Protein AF-A0A833Y509-F1 (afdb_monomer_lite)

Foldseek 3Di:
DPPPFDPQFDPVVSVVVCCVCVDPVNVVVVVVVVVVVVVPQQDFDCPQADLLQVCVVCVPVPDAVLRSLCVRQADPVVRGGPHPVSVVLSVQLVVQLVVDDPVRNDSVSSVVSNCVSVDDDQQPQDDSPFDRCHPVNCVPQPSNDTPVSVVCVRPVVGRPDD

Organism: Juglans regia (NCBI:txid51240)

Radius of gyration: 19.78 Å; chains: 1; bounding box: 46×30×57 Å

pLDDT: mean 74.62, std 16.17, range [35.84, 95.38]

InterPro domains:
  IPR004252 Probable transposase, Ptta/En/Spm, plant [PF03004] (10-109)

Structure (mmCIF, N/CA/C/O backbone):
data_AF-A0A833Y509-F1
#
_entry.id   AF-A0A833Y509-F1
#
loop_
_atom_site.group_PDB
_atom_site.id
_atom_site.type_symbol
_atom_site.label_atom_id
_atom_site.label_alt_id
_atom_site.label_comp_id
_atom_site.label_asym_id
_atom_site.label_entity_id
_atom_site.label_seq_id
_atom_site.pdbx_PDB_ins_code
_atom_site.Cartn_x
_atom_site.Cartn_y
_atom_site.Cartn_z
_atom_site.occupancy
_atom_site.B_iso_or_equiv
_atom_site.auth_seq_id
_atom_site.auth_comp_id
_atom_site.auth_asym_id
_atom_site.auth_atom_id
_atom_site.pdbx_PDB_model_num
ATOM 1 N N . ALA A 1 1 ? 14.339 3.071 -26.924 1.00 48.62 1 ALA A N 1
ATOM 2 C CA . ALA A 1 1 ? 14.882 3.870 -25.806 1.00 48.62 1 ALA A CA 1
ATOM 3 C C . ALA A 1 1 ? 15.137 5.276 -26.329 1.00 48.62 1 ALA A C 1
ATOM 5 O O . ALA A 1 1 ? 15.399 5.389 -27.521 1.00 48.62 1 ALA A O 1
ATOM 6 N N . LEU A 1 2 ? 14.991 6.319 -25.504 1.00 52.97 2 LEU A N 1
ATOM 7 C CA . LEU A 1 2 ? 15.272 7.703 -25.908 1.00 52.97 2 LEU A CA 1
ATOM 8 C C . LEU A 1 2 ? 16.701 7.765 -26.453 1.00 52.97 2 LEU A C 1
ATOM 10 O O . LEU A 1 2 ? 17.654 7.573 -25.702 1.00 52.97 2 LEU A O 1
ATOM 14 N N . ALA A 1 3 ? 16.833 7.969 -27.763 1.00 53.78 3 ALA A N 1
ATOM 15 C CA . ALA A 1 3 ? 18.113 7.911 -28.464 1.00 53.78 3 ALA A CA 1
ATOM 16 C C . ALA A 1 3 ? 19.094 9.012 -28.017 1.00 53.78 3 ALA A C 1
ATOM 18 O O . ALA A 1 3 ? 20.274 8.941 -28.336 1.00 53.78 3 ALA A O 1
ATOM 19 N N . ASN A 1 4 ? 18.619 9.995 -27.243 1.00 61.41 4 ASN A N 1
ATOM 20 C CA . ASN A 1 4 ? 19.331 11.247 -27.000 1.00 61.41 4 ASN A CA 1
ATOM 21 C C . ASN A 1 4 ? 19.754 11.448 -25.529 1.00 61.41 4 ASN A C 1
ATOM 23 O O . ASN A 1 4 ? 20.207 12.532 -25.179 1.00 61.41 4 ASN A O 1
ATOM 27 N N . GLY A 1 5 ? 19.624 10.433 -24.664 1.00 63.84 5 GLY A N 1
ATOM 28 C CA . GLY A 1 5 ? 19.993 10.561 -23.247 1.00 63.84 5 GLY A CA 1
ATOM 29 C C . GLY A 1 5 ? 19.147 11.585 -22.476 1.00 63.84 5 GLY A C 1
ATOM 30 O O . GLY A 1 5 ? 18.058 11.966 -22.904 1.00 63.84 5 GLY A O 1
ATOM 31 N N . THR A 1 6 ? 19.636 12.010 -21.311 1.00 66.62 6 THR A N 1
ATOM 32 C CA . THR A 1 6 ? 19.090 13.117 -20.509 1.00 66.62 6 THR A CA 1
ATOM 33 C C . THR A 1 6 ? 20.252 13.963 -20.001 1.00 66.62 6 THR A C 1
ATOM 35 O O . THR A 1 6 ? 21.297 13.410 -19.677 1.00 66.62 6 THR A O 1
ATOM 38 N N . SER A 1 7 ? 20.085 15.283 -19.888 1.00 73.62 7 SER A N 1
ATOM 39 C CA . SER A 1 7 ? 21.111 16.163 -19.303 1.00 73.62 7 SER A CA 1
ATOM 40 C C . SER A 1 7 ? 21.330 15.922 -17.804 1.00 73.62 7 SER A C 1
ATOM 42 O O . SER A 1 7 ? 22.264 16.464 -17.229 1.00 73.62 7 SER A O 1
ATOM 44 N N . LEU A 1 8 ? 20.457 15.135 -17.167 1.00 69.38 8 LEU A N 1
ATOM 45 C CA . LEU A 1 8 ? 20.529 14.784 -15.746 1.00 69.38 8 LEU A CA 1
ATOM 46 C C . LEU A 1 8 ? 21.508 13.644 -15.447 1.00 69.38 8 LEU A C 1
ATOM 48 O O . LEU A 1 8 ? 21.755 13.350 -14.282 1.00 69.38 8 LEU A O 1
ATOM 52 N N . VAL A 1 9 ? 22.001 12.955 -16.477 1.00 66.19 9 VAL A N 1
ATOM 53 C CA . VAL A 1 9 ? 22.835 11.764 -16.325 1.00 66.19 9 VAL A CA 1
ATOM 54 C C . VAL A 1 9 ? 23.996 11.852 -17.298 1.00 66.19 9 VAL A C 1
ATOM 56 O O . VAL A 1 9 ? 23.789 12.070 -18.490 1.00 66.19 9 VAL A O 1
ATOM 59 N N . ASP A 1 10 ? 25.209 11.639 -16.790 1.00 75.75 10 ASP A N 1
ATOM 60 C CA . ASP A 1 10 ? 26.409 11.592 -17.621 1.00 75.75 10 ASP A CA 1
ATOM 61 C C . ASP A 1 10 ? 26.235 10.589 -18.788 1.00 75.75 10 ASP A C 1
ATOM 63 O O . ASP A 1 10 ? 25.725 9.479 -18.576 1.00 75.75 10 ASP A O 1
ATOM 67 N N . PRO A 1 11 ? 26.647 10.931 -20.024 1.00 77.25 11 PRO A N 1
ATOM 68 C CA . PRO A 1 11 ? 26.440 10.073 -21.188 1.00 77.25 11 PRO A CA 1
ATOM 69 C C . PRO A 1 11 ? 26.992 8.648 -21.033 1.00 77.25 11 PRO A C 1
ATOM 71 O O . PRO A 1 11 ? 26.360 7.693 -21.490 1.00 77.25 11 PRO A O 1
ATOM 74 N N . ILE A 1 12 ? 28.132 8.469 -20.361 1.00 76.12 12 ILE A N 1
ATOM 75 C CA . ILE A 1 12 ? 28.736 7.146 -20.139 1.00 76.12 12 ILE A CA 1
ATOM 76 C C . ILE A 1 12 ? 27.884 6.343 -19.155 1.00 76.12 12 ILE A C 1
ATOM 78 O O . ILE A 1 12 ? 27.673 5.139 -19.333 1.00 76.12 12 ILE A O 1
ATOM 82 N N . VAL A 1 13 ? 27.359 6.998 -18.121 1.00 70.75 13 VAL A N 1
ATOM 83 C CA . VAL A 1 13 ? 26.427 6.370 -17.180 1.00 70.75 13 VAL A CA 1
ATOM 84 C C . VAL A 1 13 ? 25.134 5.979 -17.896 1.00 70.75 13 VAL A C 1
ATOM 86 O O . VAL A 1 13 ? 24.646 4.862 -17.707 1.00 70.75 13 VAL A O 1
ATOM 89 N N . TRP A 1 14 ? 24.602 6.844 -18.760 1.00 75.31 14 TRP A N 1
ATOM 90 C CA . TRP A 1 14 ? 23.404 6.550 -19.544 1.00 75.31 14 TRP A CA 1
ATOM 91 C C . TRP A 1 14 ? 23.563 5.279 -20.389 1.00 75.31 14 TRP A C 1
ATOM 93 O O . TRP A 1 14 ? 22.673 4.423 -20.380 1.00 75.31 14 TRP A O 1
ATOM 103 N N . VAL A 1 15 ? 24.712 5.108 -21.054 1.00 77.69 15 VAL A N 1
ATOM 104 C CA . VAL A 1 15 ? 25.035 3.885 -21.810 1.00 77.69 15 VAL A CA 1
ATOM 105 C C . VAL A 1 15 ? 25.033 2.657 -20.894 1.00 77.69 15 VAL A C 1
ATOM 107 O O . VAL A 1 15 ? 24.329 1.690 -21.185 1.00 77.69 15 VAL A O 1
ATOM 110 N N . LYS A 1 16 ? 25.708 2.717 -19.738 1.00 76.0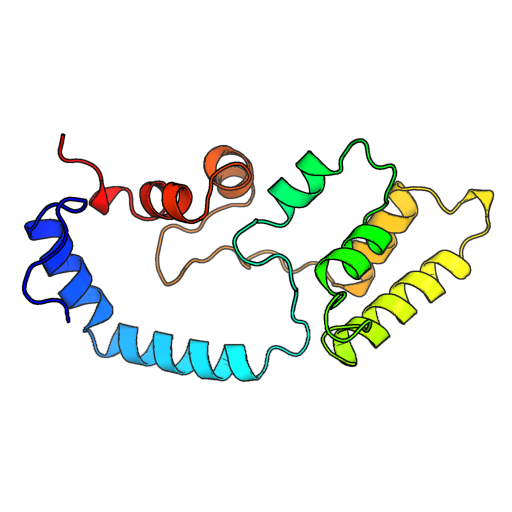6 16 LYS A N 1
ATOM 111 C CA . LYS A 1 16 ? 25.744 1.604 -18.766 1.00 76.06 16 LYS A CA 1
ATOM 112 C C . LYS A 1 16 ? 24.357 1.234 -18.228 1.00 76.06 16 LYS A C 1
ATOM 114 O O . LYS A 1 16 ? 24.061 0.057 -18.016 1.00 76.06 16 LYS A O 1
ATOM 119 N N . LEU A 1 17 ? 23.487 2.219 -18.000 1.00 75.62 17 LEU A N 1
ATOM 120 C CA . LEU A 1 17 ? 22.100 1.979 -17.587 1.00 75.62 17 LEU A CA 1
ATOM 121 C C . LEU A 1 17 ? 21.294 1.310 -18.702 1.00 75.62 17 LEU A C 1
ATOM 123 O O . LEU A 1 17 ? 20.557 0.357 -18.436 1.00 75.62 17 LEU A O 1
ATOM 127 N N . CYS A 1 18 ? 21.465 1.768 -19.944 1.00 80.88 18 CYS A N 1
ATOM 128 C CA . CYS A 1 18 ? 20.830 1.160 -21.108 1.00 80.88 18 CYS A CA 1
ATOM 129 C C . CYS A 1 18 ? 21.273 -0.296 -21.298 1.00 80.88 18 CYS A C 1
ATOM 131 O O . CYS A 1 18 ? 20.422 -1.150 -21.537 1.00 80.88 18 CYS A O 1
ATOM 133 N N . GLU A 1 19 ? 22.559 -0.603 -21.126 1.00 80.75 19 GLU A N 1
ATOM 134 C CA . GLU A 1 19 ? 23.079 -1.977 -21.147 1.00 80.75 19 GLU A CA 1
ATOM 135 C C . GLU A 1 19 ? 22.477 -2.823 -20.018 1.00 80.75 19 GLU A C 1
ATOM 137 O O . GLU A 1 19 ? 21.929 -3.901 -20.268 1.00 80.75 19 GLU A O 1
ATOM 142 N N . LYS A 1 20 ? 22.494 -2.317 -18.774 1.00 79.19 20 LYS A N 1
ATOM 143 C CA . LYS A 1 20 ? 21.943 -3.031 -17.611 1.00 79.19 20 LYS A CA 1
ATOM 144 C C . LYS A 1 20 ? 20.462 -3.345 -17.801 1.00 79.19 20 LYS A C 1
ATOM 146 O O . LYS A 1 20 ? 20.064 -4.499 -17.648 1.00 79.19 20 LYS A O 1
ATOM 151 N N . TRP A 1 21 ? 19.642 -2.351 -18.136 1.00 79.81 21 TRP A N 1
ATOM 152 C CA . TRP A 1 21 ? 18.194 -2.524 -18.284 1.00 79.81 21 TRP A CA 1
ATOM 153 C C . TRP A 1 21 ? 17.791 -3.203 -19.597 1.00 79.81 21 TRP A C 1
ATOM 155 O O . TRP A 1 21 ? 16.735 -3.833 -19.666 1.00 79.81 21 TRP A O 1
ATOM 165 N N . GLY A 1 22 ? 18.634 -3.097 -20.624 1.00 82.50 22 GLY A N 1
ATOM 166 C CA . GLY A 1 22 ? 18.492 -3.790 -21.900 1.00 82.50 22 GLY A CA 1
ATOM 167 C C . GLY A 1 22 ? 18.902 -5.263 -21.850 1.00 82.50 22 GLY A C 1
ATOM 168 O O . GLY A 1 22 ? 18.483 -6.018 -22.728 1.00 82.50 22 GLY A O 1
ATOM 169 N N . SER A 1 23 ? 19.661 -5.683 -20.832 1.00 85.19 23 SER A N 1
ATOM 170 C CA . SER A 1 23 ? 20.079 -7.075 -20.655 1.00 85.19 23 SER A CA 1
ATOM 171 C C . SER A 1 23 ? 18.891 -8.027 -20.487 1.00 85.19 23 SER A C 1
ATOM 173 O O . SER A 1 23 ? 17.877 -7.702 -19.858 1.00 85.19 23 SER A O 1
ATOM 175 N N . ASP A 1 24 ? 19.027 -9.249 -20.999 1.00 91.94 24 ASP A N 1
ATOM 176 C CA . ASP A 1 24 ? 17.978 -10.266 -20.871 1.00 91.94 24 ASP A CA 1
ATOM 177 C C . ASP A 1 24 ? 17.759 -10.691 -19.416 1.00 91.94 24 ASP A C 1
ATOM 179 O O . ASP A 1 24 ? 16.625 -10.947 -19.003 1.00 91.94 24 ASP A O 1
ATOM 183 N N . ALA A 1 25 ? 18.821 -10.667 -18.604 1.00 82.81 25 ALA A N 1
ATOM 184 C CA . ALA A 1 25 ? 18.736 -10.889 -17.165 1.00 82.81 25 ALA A CA 1
ATOM 185 C C . ALA A 1 25 ? 17.800 -9.869 -16.493 1.00 82.81 25 ALA A C 1
ATOM 187 O O . ALA A 1 25 ? 16.881 -10.252 -15.764 1.00 82.81 25 ALA A O 1
ATOM 188 N N . PHE A 1 26 ? 17.975 -8.574 -16.778 1.00 78.75 26 PHE A N 1
ATOM 189 C CA . PHE A 1 26 ? 17.115 -7.536 -16.211 1.00 78.75 26 PHE A CA 1
ATOM 190 C C . PHE A 1 26 ? 15.691 -7.598 -16.767 1.00 78.75 26 PHE A C 1
ATOM 192 O O . PHE A 1 26 ? 14.732 -7.478 -16.003 1.00 78.75 26 PHE A O 1
ATOM 199 N N . LYS A 1 27 ? 15.520 -7.849 -18.071 1.00 86.06 27 LYS A N 1
ATOM 200 C CA . LYS A 1 27 ? 14.190 -8.043 -18.672 1.00 86.06 27 LYS A CA 1
ATOM 201 C C . LYS A 1 27 ? 13.435 -9.201 -18.020 1.00 86.06 27 LYS A C 1
ATOM 203 O O . LYS A 1 27 ? 12.244 -9.056 -17.749 1.00 86.06 27 LYS A O 1
ATOM 208 N N . LYS A 1 28 ? 14.113 -10.312 -17.706 1.00 86.75 28 LYS A N 1
ATOM 209 C CA . LYS A 1 28 ? 13.525 -11.457 -16.990 1.00 86.75 28 LYS A CA 1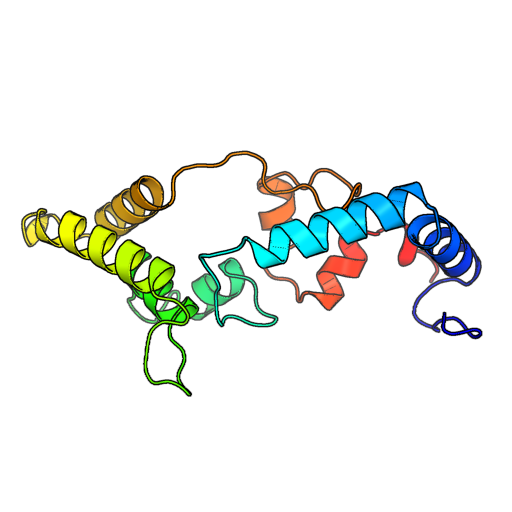
ATOM 210 C C . LYS A 1 28 ? 13.052 -11.062 -15.589 1.00 86.75 28 LYS A C 1
ATOM 212 O O . LYS A 1 28 ? 11.911 -11.355 -15.233 1.00 86.75 28 LYS A O 1
ATOM 217 N N . ILE A 1 29 ? 13.885 -10.352 -14.824 1.00 79.94 29 ILE A N 1
ATOM 218 C CA . ILE A 1 29 ? 13.516 -9.833 -13.493 1.00 79.94 29 ILE A CA 1
ATOM 219 C C . ILE A 1 29 ? 12.320 -8.878 -13.603 1.00 79.94 29 ILE A C 1
ATOM 221 O O . ILE A 1 29 ? 11.349 -9.004 -12.861 1.00 79.94 29 ILE A O 1
ATOM 225 N N . SER A 1 30 ? 12.354 -7.954 -14.562 1.00 79.88 30 SER A N 1
ATOM 226 C CA . SER A 1 30 ? 11.280 -6.988 -14.804 1.00 79.88 30 SER A CA 1
ATOM 227 C C . SER A 1 30 ? 9.955 -7.675 -15.163 1.00 79.88 30 SER A C 1
ATOM 229 O O . SER A 1 30 ? 8.910 -7.348 -14.593 1.00 79.88 30 SER A O 1
ATOM 231 N N . ALA A 1 31 ? 9.990 -8.686 -16.037 1.00 84.00 31 ALA A N 1
ATOM 232 C CA . ALA A 1 31 ? 8.819 -9.485 -16.387 1.00 84.00 31 ALA A CA 1
ATOM 233 C C . ALA A 1 31 ? 8.246 -10.213 -15.162 1.00 84.00 31 ALA A C 1
ATOM 235 O O . ALA A 1 31 ? 7.041 -10.135 -14.915 1.00 84.00 31 ALA A O 1
ATOM 236 N N . GLN A 1 32 ? 9.102 -10.839 -14.350 1.00 84.62 32 GLN A N 1
ATOM 237 C CA . GLN A 1 32 ? 8.677 -11.492 -13.113 1.00 84.62 32 GLN A CA 1
ATOM 238 C C . GLN A 1 32 ? 8.068 -10.493 -12.119 1.00 84.62 32 GLN A C 1
ATOM 240 O O . GLN A 1 32 ? 7.017 -10.763 -11.542 1.00 84.62 32 GLN A O 1
ATOM 245 N N . ASN A 1 33 ? 8.675 -9.317 -11.949 1.00 81.12 33 ASN A N 1
ATOM 246 C CA 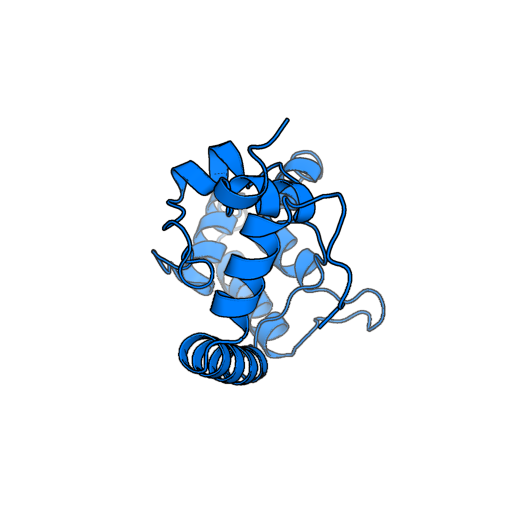. ASN A 1 33 ? 8.162 -8.261 -11.076 1.00 81.12 33 ASN A CA 1
ATOM 247 C C . ASN A 1 33 ? 6.794 -7.748 -11.533 1.00 81.12 33 ASN A C 1
ATOM 249 O O . ASN A 1 33 ? 5.943 -7.445 -10.696 1.00 81.12 33 ASN A O 1
ATOM 253 N N . ARG A 1 34 ? 6.549 -7.688 -12.846 1.00 84.44 34 ARG A N 1
ATOM 254 C CA . ARG A 1 34 ? 5.233 -7.355 -13.399 1.00 84.44 34 ARG A CA 1
ATOM 255 C C . ARG A 1 34 ? 4.191 -8.414 -13.043 1.00 84.44 34 ARG A C 1
ATOM 257 O O . ARG A 1 34 ? 3.111 -8.046 -12.590 1.00 84.44 34 ARG A O 1
ATOM 264 N N . GLU A 1 35 ? 4.512 -9.700 -13.180 1.00 87.50 35 GLU A N 1
ATOM 265 C CA . GLU A 1 35 ? 3.605 -10.780 -12.762 1.00 87.50 35 GLU A CA 1
ATOM 266 C C . GLU A 1 35 ? 3.394 -10.806 -11.241 1.00 87.50 35 GLU A C 1
ATOM 268 O O . GLU A 1 35 ? 2.273 -11.001 -10.778 1.00 87.50 35 GLU A O 1
ATOM 273 N N . ASN A 1 36 ? 4.431 -10.526 -10.449 1.00 82.94 36 ASN A N 1
ATOM 274 C CA . ASN A 1 36 ? 4.318 -10.406 -8.994 1.00 82.94 36 ASN A CA 1
ATOM 275 C C . ASN A 1 36 ? 3.416 -9.229 -8.597 1.00 82.94 36 ASN A C 1
ATOM 277 O O . ASN A 1 36 ? 2.577 -9.374 -7.713 1.00 82.94 36 ASN A O 1
ATOM 281 N N . ARG A 1 37 ? 3.528 -8.086 -9.289 1.00 82.19 37 ARG A N 1
ATOM 282 C CA . ARG A 1 37 ? 2.670 -6.915 -9.058 1.00 82.19 37 ARG A CA 1
ATOM 283 C C . ARG A 1 37 ? 1.200 -7.220 -9.344 1.00 82.19 37 ARG A C 1
ATOM 285 O O . ARG A 1 37 ? 0.344 -6.760 -8.602 1.00 82.19 37 ARG A O 1
ATOM 292 N N . LYS A 1 38 ? 0.889 -8.030 -10.364 1.00 83.88 38 LYS A N 1
ATOM 293 C CA . LYS A 1 38 ? -0.498 -8.466 -10.631 1.00 83.88 38 LYS A CA 1
ATOM 294 C C . LYS A 1 38 ? -1.095 -9.279 -9.478 1.00 83.88 38 LYS A C 1
ATOM 296 O O . LYS A 1 38 ? -2.302 -9.247 -9.283 1.00 83.88 38 LYS A O 1
ATOM 301 N N . LYS A 1 39 ? -0.259 -9.991 -8.714 1.00 84.31 39 LYS A N 1
ATOM 302 C CA . LYS A 1 39 ? -0.672 -10.787 -7.545 1.00 84.31 39 LYS A CA 1
ATOM 303 C C . LYS A 1 39 ? -0.801 -9.951 -6.265 1.00 84.31 39 LYS A C 1
ATOM 305 O O . LYS A 1 39 ? -1.161 -10.491 -5.221 1.00 84.31 39 LYS A O 1
ATOM 310 N N . GLN A 1 40 ? -0.493 -8.654 -6.309 1.00 81.38 40 GLN A N 1
ATOM 311 C CA . GLN A 1 40 ? -0.575 -7.781 -5.143 1.00 81.38 40 GLN A CA 1
ATOM 312 C C . GLN A 1 40 ? -2.042 -7.480 -4.800 1.00 81.38 40 GLN A C 1
ATOM 314 O O . GLN A 1 40 ? -2.686 -6.630 -5.412 1.00 81.38 40 GLN A O 1
ATOM 319 N N . ALA A 1 41 ? -2.568 -8.188 -3.800 1.00 80.94 41 ALA A N 1
ATOM 320 C CA . ALA A 1 41 ? -3.950 -8.031 -3.342 1.00 80.94 41 ALA A CA 1
ATOM 321 C C . ALA A 1 41 ? -4.161 -6.782 -2.461 1.00 80.94 41 ALA A C 1
ATOM 323 O O . ALA A 1 41 ? -5.248 -6.200 -2.444 1.00 80.94 41 ALA A O 1
ATOM 324 N N . ILE A 1 42 ? -3.118 -6.357 -1.741 1.00 82.44 42 ILE A N 1
ATOM 325 C CA . ILE A 1 42 ? -3.146 -5.226 -0.805 1.00 82.44 42 ILE A CA 1
ATOM 326 C C . ILE A 1 42 ? -2.492 -4.015 -1.477 1.00 82.44 42 ILE A C 1
ATOM 328 O O . ILE A 1 42 ? -1.269 -3.864 -1.458 1.00 82.44 42 ILE A O 1
ATOM 332 N N . ASN A 1 43 ? -3.316 -3.158 -2.080 1.00 82.81 43 ASN A N 1
ATOM 333 C CA . ASN A 1 43 ? -2.881 -1.922 -2.737 1.00 82.81 43 ASN A CA 1
ATOM 334 C C . ASN A 1 43 ? -3.029 -0.710 -1.803 1.00 82.81 43 ASN A C 1
ATOM 336 O O . ASN A 1 43 ? -3.725 -0.793 -0.797 1.00 82.81 43 ASN A O 1
ATOM 340 N N . HIS A 1 44 ? -2.393 0.419 -2.133 1.00 86.50 44 HIS A N 1
ATOM 341 C CA . HIS A 1 44 ? -2.511 1.689 -1.402 1.00 86.50 44 HIS A CA 1
ATOM 342 C C . HIS A 1 44 ? -2.712 2.876 -2.364 1.00 86.50 44 HIS A C 1
ATOM 344 O O . HIS A 1 44 ? -2.460 2.770 -3.564 1.00 86.50 44 HIS A O 1
ATOM 350 N N . THR A 1 45 ? -3.158 4.020 -1.843 1.00 87.75 45 THR A N 1
ATOM 351 C CA . THR A 1 45 ? -3.496 5.247 -2.589 1.00 87.75 45 THR A CA 1
ATOM 352 C C . THR A 1 45 ? -2.502 6.394 -2.380 1.00 87.75 45 THR A C 1
ATOM 354 O O . THR A 1 45 ? -2.661 7.455 -2.977 1.00 87.75 45 THR A O 1
ATOM 357 N N . SER A 1 46 ? -1.433 6.180 -1.605 1.00 79.94 46 SER A N 1
ATOM 358 C CA . SER A 1 46 ? -0.407 7.188 -1.261 1.00 79.94 46 SER A CA 1
ATOM 359 C C . SER A 1 46 ? 0.379 7.791 -2.436 1.00 79.94 46 SER A C 1
ATOM 361 O O . SER A 1 46 ? 1.051 8.811 -2.276 1.00 79.94 46 SER A O 1
ATOM 363 N N . GLY A 1 47 ? 0.294 7.190 -3.626 1.00 80.38 47 GLY A N 1
ATOM 364 C CA . GLY A 1 47 ? 0.917 7.714 -4.840 1.00 80.38 47 GLY A CA 1
ATOM 365 C C . GLY A 1 47 ? 2.437 7.851 -4.717 1.00 80.38 47 GLY A C 1
ATOM 366 O O . GLY A 1 47 ? 3.128 6.879 -4.430 1.00 80.38 47 GLY A O 1
ATOM 367 N N . ARG A 1 48 ? 2.952 9.063 -4.967 1.00 72.44 48 ARG A N 1
ATOM 368 C CA . ARG A 1 48 ? 4.393 9.383 -4.964 1.00 72.44 48 ARG A CA 1
ATOM 369 C C . ARG A 1 48 ? 4.990 9.602 -3.568 1.00 72.44 48 ARG A C 1
ATOM 371 O O . ARG A 1 48 ? 6.197 9.772 -3.466 1.00 72.44 48 ARG A O 1
ATOM 378 N N . LYS A 1 49 ? 4.178 9.644 -2.507 1.00 75.56 49 LYS A N 1
ATOM 379 C CA . LYS A 1 49 ? 4.667 9.865 -1.137 1.00 75.56 49 LYS A CA 1
ATOM 380 C C . LYS A 1 49 ? 4.910 8.531 -0.431 1.00 75.56 49 LYS A C 1
ATOM 382 O O . LYS A 1 49 ? 4.053 7.646 -0.477 1.00 75.56 49 LYS A O 1
ATOM 387 N N . SER A 1 50 ? 6.046 8.419 0.256 1.00 73.44 50 SER A N 1
ATOM 388 C CA . SER A 1 50 ? 6.346 7.287 1.138 1.00 73.44 50 SER A CA 1
ATOM 389 C C . SER A 1 50 ? 5.406 7.276 2.355 1.00 73.44 50 SER A C 1
ATOM 391 O O . SER A 1 50 ? 4.875 8.315 2.760 1.00 73.44 50 SER A O 1
ATOM 393 N N . PHE A 1 51 ? 5.196 6.105 2.967 1.00 77.81 51 PHE A N 1
ATOM 394 C CA . PHE A 1 51 ? 4.405 6.015 4.200 1.00 77.81 51 PHE A CA 1
ATOM 395 C C . PHE A 1 51 ? 5.053 6.771 5.362 1.00 77.81 51 PHE A C 1
ATOM 397 O O . PHE A 1 51 ? 4.325 7.395 6.122 1.00 77.81 51 PHE A O 1
ATOM 404 N N . VAL A 1 52 ? 6.389 6.793 5.461 1.00 75.81 52 VAL A N 1
ATOM 405 C CA . VAL A 1 52 ? 7.077 7.564 6.511 1.00 75.81 52 VAL A CA 1
ATOM 406 C C . VAL A 1 52 ? 6.776 9.051 6.372 1.00 75.81 52 VAL A C 1
ATOM 408 O O . VAL A 1 52 ? 6.347 9.675 7.336 1.00 75.81 52 VAL A O 1
ATOM 411 N N . ARG A 1 53 ? 6.869 9.602 5.156 1.00 77.38 53 ARG A N 1
ATOM 412 C CA . ARG A 1 53 ? 6.543 11.010 4.914 1.00 77.38 53 ARG A CA 1
ATOM 413 C C . ARG A 1 53 ? 5.089 11.337 5.248 1.00 77.38 53 ARG A C 1
ATOM 415 O O . ARG A 1 53 ? 4.802 12.419 5.754 1.00 77.38 53 ARG A O 1
ATOM 422 N N . LEU A 1 54 ? 4.164 10.427 4.939 1.00 81.00 54 LEU A N 1
ATOM 423 C CA . LEU A 1 54 ? 2.757 10.602 5.293 1.00 81.00 54 LEU A CA 1
ATOM 424 C C . LEU A 1 54 ? 2.536 10.547 6.809 1.00 81.00 54 LEU A C 1
ATOM 426 O O . LEU A 1 54 ? 1.771 11.361 7.310 1.00 81.00 54 LEU A O 1
ATOM 430 N N . LEU A 1 55 ? 3.212 9.646 7.525 1.00 81.81 55 LEU A N 1
ATOM 431 C CA . LEU A 1 55 ? 3.164 9.577 8.988 1.00 81.81 55 LEU A CA 1
ATOM 432 C C . LEU A 1 55 ? 3.731 10.849 9.631 1.00 81.81 55 LEU A C 1
ATOM 434 O O . LEU A 1 55 ? 3.107 11.401 10.528 1.00 81.81 55 LEU A O 1
ATOM 438 N N . GLU A 1 56 ? 4.859 11.369 9.138 1.00 80.56 56 GLU A N 1
ATOM 439 C CA . GLU A 1 56 ? 5.436 12.631 9.623 1.00 80.56 56 GLU A CA 1
ATOM 440 C C . GLU A 1 56 ? 4.492 13.818 9.431 1.00 80.56 56 GLU A C 1
ATOM 442 O O . GLU A 1 56 ? 4.285 14.598 10.357 1.00 80.56 56 GLU A O 1
ATOM 447 N N . GLN A 1 57 ? 3.898 13.947 8.237 1.00 81.19 57 GLN A N 1
ATOM 448 C CA . GLN A 1 57 ? 2.948 15.025 7.937 1.00 81.19 57 GLN A CA 1
ATOM 449 C C . GLN A 1 57 ? 1.724 14.980 8.855 1.00 81.19 57 GLN A C 1
ATOM 451 O O . GLN A 1 57 ? 1.152 16.025 9.147 1.00 81.19 57 GLN A O 1
ATOM 456 N N . LYS A 1 58 ? 1.360 13.784 9.328 1.00 76.56 58 LYS A N 1
ATOM 457 C CA . LYS A 1 58 ? 0.178 13.536 10.154 1.00 76.56 58 LYS A CA 1
ATOM 458 C C . LYS A 1 58 ? 0.459 13.313 11.622 1.00 76.56 58 LYS A C 1
ATOM 460 O O . LYS A 1 58 ? -0.463 13.015 12.374 1.00 76.56 58 LYS A O 1
ATOM 465 N N . ARG A 1 59 ? 1.702 13.514 12.055 1.00 72.12 59 ARG A N 1
ATOM 466 C CA . ARG A 1 59 ? 2.094 13.343 13.456 1.00 72.12 59 ARG A CA 1
ATOM 467 C C . ARG A 1 59 ? 1.227 14.169 14.417 1.00 72.12 59 ARG A C 1
ATOM 469 O O . ARG A 1 59 ? 1.062 13.775 15.561 1.00 72.12 59 ARG A O 1
ATOM 476 N N . ASN A 1 60 ? 0.659 15.276 13.936 1.00 73.06 60 ASN A N 1
ATOM 477 C CA . ASN A 1 60 ? -0.180 16.187 14.715 1.00 73.06 60 ASN A CA 1
ATOM 478 C C . ASN A 1 60 ? -1.694 15.995 14.483 1.00 73.06 60 ASN A C 1
ATOM 480 O O . ASN A 1 60 ? -2.484 16.729 15.065 1.00 73.06 60 ASN A O 1
ATOM 484 N N . GLU A 1 61 ? -2.114 15.060 13.623 1.00 75.88 61 GLU A N 1
ATOM 485 C CA . GLU A 1 61 ? -3.528 14.850 13.260 1.00 75.88 61 GLU A CA 1
ATOM 486 C C . GLU A 1 61 ? -4.240 13.812 14.163 1.00 75.88 61 GLU A C 1
ATOM 488 O O . GLU A 1 61 ? -5.375 13.442 13.880 1.00 75.88 61 GLU A O 1
ATOM 493 N N . ASN A 1 62 ? -3.616 13.376 15.271 1.00 60.16 62 ASN A N 1
ATOM 494 C CA . ASN A 1 62 ? -4.175 12.456 16.283 1.00 60.16 62 ASN A CA 1
ATOM 495 C C . ASN A 1 62 ? -4.791 11.156 15.713 1.00 60.16 62 ASN A C 1
ATOM 497 O O . ASN A 1 62 ? -5.867 10.734 16.134 1.00 60.16 62 ASN A O 1
ATOM 501 N N . GLY A 1 63 ? -4.112 10.512 14.759 1.00 75.06 63 GLY A N 1
ATOM 502 C CA . GLY A 1 63 ? -4.502 9.201 14.229 1.00 75.06 63 GLY A CA 1
ATOM 503 C C . GLY A 1 63 ? -3.489 8.111 14.581 1.00 75.06 63 GLY A C 1
ATOM 504 O O . GLY A 1 63 ? -2.282 8.322 14.449 1.00 75.06 63 GLY A O 1
ATOM 505 N N . ASN A 1 64 ? -3.971 6.931 14.975 1.00 88.12 64 ASN A N 1
ATOM 506 C CA . ASN A 1 64 ? -3.111 5.773 15.236 1.00 88.12 64 ASN A CA 1
ATOM 507 C C . ASN A 1 64 ? -2.746 5.025 13.930 1.00 88.12 64 ASN A C 1
ATOM 509 O O . ASN A 1 64 ? -3.213 5.345 12.832 1.00 88.12 64 ASN A O 1
ATOM 513 N N . LEU A 1 65 ? -1.905 3.986 14.021 1.00 89.00 65 LEU A N 1
ATOM 514 C CA . LEU A 1 65 ? -1.454 3.227 12.842 1.00 89.00 65 LEU A CA 1
ATOM 515 C C . LEU A 1 65 ? -2.568 2.441 12.123 1.00 89.00 65 LEU A C 1
ATOM 517 O O . LEU A 1 65 ? -2.450 2.176 10.923 1.00 89.00 65 LEU A O 1
ATOM 521 N N . VAL A 1 66 ? -3.653 2.091 12.815 1.00 90.50 66 VAL A N 1
ATOM 522 C CA . VAL A 1 66 ? -4.822 1.432 12.210 1.00 90.50 66 VAL A CA 1
ATOM 523 C C . VAL A 1 66 ? -5.653 2.443 11.413 1.00 90.50 66 VAL A C 1
ATOM 525 O O . VAL A 1 66 ? -6.069 2.145 10.289 1.00 90.50 66 VAL A O 1
ATOM 528 N N . ASP A 1 67 ? -5.799 3.672 11.905 1.00 90.62 67 ASP A N 1
ATOM 529 C CA . ASP A 1 67 ? -6.423 4.766 11.146 1.00 90.62 67 ASP A CA 1
ATOM 530 C C . ASP A 1 67 ? -5.596 5.126 9.907 1.00 90.62 67 ASP A C 1
ATOM 532 O O . ASP A 1 67 ? -6.127 5.240 8.795 1.00 90.62 67 ASP A O 1
ATOM 536 N N . PHE A 1 68 ? -4.271 5.188 10.064 1.00 90.31 68 PHE A N 1
ATOM 537 C CA . PHE A 1 68 ? -3.342 5.388 8.954 1.00 90.31 68 PHE A CA 1
ATOM 538 C C . PHE A 1 68 ? -3.464 4.289 7.883 1.00 90.31 68 PHE A C 1
ATOM 540 O O . PHE A 1 68 ? -3.409 4.569 6.675 1.00 90.31 68 PHE A O 1
ATOM 547 N N . TYR A 1 69 ? -3.663 3.030 8.295 1.00 91.38 69 TYR A N 1
ATOM 548 C CA . TYR A 1 69 ? -3.900 1.925 7.364 1.00 91.38 69 TYR A CA 1
ATOM 549 C C . TYR A 1 69 ? -5.123 2.188 6.486 1.00 91.38 69 TYR A C 1
ATOM 551 O O . TYR A 1 69 ? -5.028 2.071 5.258 1.00 91.38 69 TYR A O 1
ATOM 559 N N . LYS A 1 70 ? -6.253 2.565 7.102 1.00 92.31 70 LYS A N 1
ATOM 560 C CA . LYS A 1 70 ? -7.490 2.884 6.381 1.00 92.31 70 LYS A CA 1
ATOM 561 C C . LYS A 1 70 ? -7.271 4.027 5.415 1.00 92.31 70 LYS A C 1
ATOM 563 O O . LYS A 1 70 ? -7.613 3.911 4.241 1.00 92.31 70 LYS A O 1
ATOM 568 N N . GLU A 1 71 ? -6.670 5.111 5.879 1.00 90.31 71 GLU A N 1
ATOM 569 C CA . GLU A 1 71 ? -6.545 6.318 5.078 1.00 90.31 71 GLU A CA 1
ATOM 570 C C . GLU A 1 71 ? -5.708 6.098 3.812 1.00 90.31 71 GLU A C 1
ATOM 572 O O . GLU A 1 71 ? -6.102 6.485 2.710 1.00 90.31 71 GLU A O 1
ATOM 577 N N . THR A 1 72 ? -4.585 5.390 3.945 1.00 90.44 72 THR A N 1
ATOM 578 C CA . THR A 1 72 ? -3.702 5.062 2.816 1.00 90.44 72 THR A CA 1
ATOM 579 C C . THR A 1 72 ? -4.291 4.029 1.858 1.00 90.44 72 THR A C 1
ATOM 581 O O . THR A 1 72 ? -3.679 3.737 0.833 1.00 90.44 72 THR A O 1
ATOM 584 N N . ARG A 1 73 ? -5.453 3.445 2.162 1.00 93.00 73 ARG A N 1
ATOM 585 C CA . ARG A 1 73 ? -6.105 2.388 1.366 1.00 93.00 73 ARG A CA 1
ATOM 586 C C . ARG A 1 73 ? -7.555 2.720 1.027 1.00 93.00 73 ARG A C 1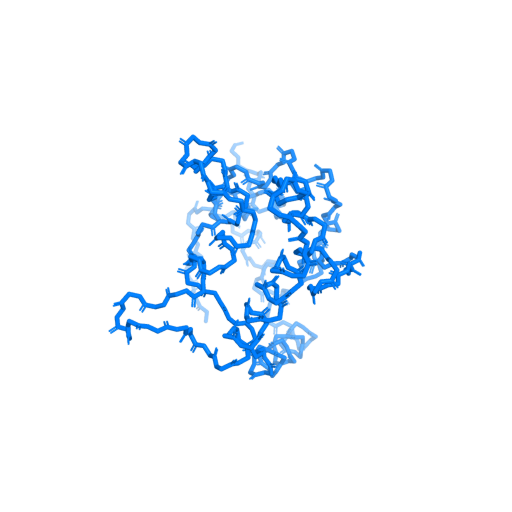
ATOM 588 O O . ARG A 1 73 ? -8.229 1.933 0.363 1.00 93.00 73 ARG A O 1
ATOM 595 N N . TRP A 1 74 ? -8.010 3.909 1.410 1.00 92.94 74 TRP A N 1
ATOM 596 C CA . TRP A 1 74 ? -9.310 4.446 1.051 1.00 92.94 74 TRP A CA 1
ATOM 597 C C . TRP A 1 74 ? -9.237 5.172 -0.291 1.00 92.94 74 TRP A C 1
ATOM 599 O O . TRP A 1 74 ? -8.388 6.039 -0.527 1.00 92.94 74 TRP A O 1
ATOM 609 N N . SER A 1 75 ? -10.150 4.837 -1.195 1.00 92.56 75 SER A N 1
ATOM 610 C CA . SER A 1 75 ? -10.321 5.534 -2.461 1.00 92.56 75 SER A CA 1
ATOM 611 C C . SER A 1 75 ? -11.383 6.614 -2.312 1.00 92.56 75 SER A C 1
ATOM 613 O O . SER A 1 75 ? -12.572 6.317 -2.277 1.00 92.56 75 SER A O 1
ATOM 615 N N . LYS A 1 76 ? -10.972 7.886 -2.333 1.00 90.75 76 LYS A N 1
ATOM 616 C CA . LYS A 1 76 ? -11.912 9.023 -2.336 1.00 90.75 76 LYS A CA 1
ATOM 617 C C . LYS A 1 76 ? -12.872 8.990 -3.534 1.00 90.75 76 LYS A C 1
ATOM 619 O O . LYS A 1 76 ? -14.019 9.387 -3.406 1.00 90.75 76 LYS A O 1
ATOM 624 N N . LYS A 1 77 ? -12.419 8.472 -4.684 1.00 92.25 77 LYS A N 1
ATOM 625 C CA . LYS A 1 77 ? -13.236 8.351 -5.904 1.00 92.25 77 LYS A CA 1
ATOM 626 C C . LYS A 1 77 ? -14.318 7.276 -5.784 1.00 92.25 77 LYS A C 1
ATOM 628 O O . LYS A 1 77 ? -15.428 7.493 -6.248 1.00 92.25 77 LYS A O 1
ATOM 633 N N . LYS A 1 78 ? -13.981 6.110 -5.221 1.00 91.69 78 LYS A N 1
ATOM 634 C CA . LYS A 1 78 ? -14.944 5.010 -5.025 1.00 91.69 78 LYS A CA 1
ATOM 635 C C . LYS A 1 78 ? -15.749 5.151 -3.730 1.00 91.69 78 LYS A C 1
ATOM 637 O O . LYS A 1 78 ? -16.718 4.429 -3.554 1.00 91.69 78 LYS A O 1
ATOM 642 N N . ASN A 1 79 ? -15.313 6.037 -2.835 1.00 93.75 79 ASN A N 1
ATOM 643 C CA . ASN A 1 79 ? -15.767 6.132 -1.453 1.00 93.75 79 ASN A CA 1
ATOM 644 C C . ASN A 1 79 ? -15.776 4.769 -0.731 1.00 93.75 79 ASN A C 1
ATOM 646 O O . ASN A 1 79 ? -16.735 4.415 -0.053 1.00 93.75 79 ASN A O 1
ATOM 650 N N . ALA A 1 80 ? -14.715 3.989 -0.942 1.00 94.81 80 ALA A N 1
ATOM 651 C CA . ALA A 1 80 ? -14.561 2.631 -0.431 1.00 94.81 80 ALA A CA 1
ATOM 652 C C . ALA A 1 80 ? -13.074 2.251 -0.350 1.00 94.81 80 ALA A C 1
ATOM 654 O O . ALA A 1 80 ? -12.210 2.955 -0.892 1.00 94.81 80 ALA A O 1
ATOM 655 N N . PHE A 1 81 ? -12.772 1.109 0.270 1.00 94.81 81 PHE A N 1
ATOM 656 C CA . PHE A 1 81 ? -11.446 0.497 0.200 1.00 94.81 81 PHE A CA 1
ATOM 657 C C . PHE A 1 81 ? -11.042 0.184 -1.247 1.00 94.81 81 PHE A C 1
ATOM 659 O O . PHE A 1 81 ? -11.875 -0.047 -2.126 1.00 94.81 81 PHE A O 1
ATOM 666 N N . VAL A 1 82 ? -9.736 0.211 -1.526 1.00 91.12 82 VAL A N 1
ATOM 667 C CA . VAL A 1 82 ? -9.227 -0.045 -2.883 1.00 91.12 82 VAL A CA 1
ATOM 668 C C . VAL A 1 82 ? -9.480 -1.473 -3.357 1.00 91.12 82 VAL A C 1
ATOM 670 O O . VAL A 1 82 ? -9.703 -1.664 -4.557 1.00 91.12 82 VAL A O 1
ATOM 673 N N . THR A 1 83 ? -9.433 -2.439 -2.437 1.00 91.12 83 THR A N 1
ATOM 674 C CA . THR A 1 83 ? -9.689 -3.866 -2.672 1.00 91.12 83 THR A CA 1
ATOM 675 C C . THR A 1 83 ? -10.351 -4.508 -1.451 1.00 91.12 83 THR A C 1
ATOM 677 O O . THR A 1 83 ? -10.111 -4.088 -0.316 1.00 91.12 83 THR A O 1
ATOM 680 N N . ASP A 1 84 ? -11.099 -5.589 -1.660 1.00 92.69 84 ASP A N 1
ATOM 681 C CA . ASP A 1 84 ? -11.748 -6.333 -0.570 1.00 92.69 84 ASP A CA 1
ATOM 682 C C . ASP A 1 84 ? -10.726 -6.896 0.426 1.00 92.69 84 ASP A C 1
ATOM 684 O O . ASP A 1 84 ? -10.952 -6.906 1.632 1.00 92.69 84 ASP A O 1
ATOM 688 N N . ALA A 1 85 ? -9.545 -7.294 -0.061 1.00 91.94 85 ALA A N 1
ATOM 689 C CA . ALA A 1 85 ? -8.447 -7.735 0.795 1.00 91.94 85 ALA A CA 1
ATOM 690 C C . ALA A 1 85 ? -8.015 -6.634 1.780 1.00 91.94 85 ALA A C 1
ATOM 692 O O . ALA A 1 85 ? -7.827 -6.921 2.958 1.00 91.94 85 ALA A O 1
ATOM 693 N N . THR A 1 86 ? -7.906 -5.374 1.330 1.00 92.31 86 THR A N 1
ATOM 694 C CA . THR A 1 86 ? -7.581 -4.255 2.236 1.00 92.31 86 THR A CA 1
ATOM 695 C C . THR A 1 86 ? -8.677 -4.002 3.266 1.00 92.31 86 THR A C 1
ATOM 697 O O . THR A 1 86 ? -8.370 -3.710 4.419 1.00 92.31 86 THR A O 1
ATOM 700 N N . GLU A 1 87 ? -9.943 -4.150 2.879 1.00 95.25 87 GLU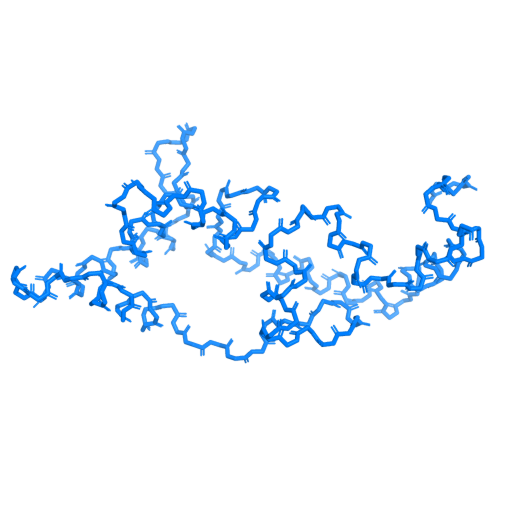 A N 1
ATOM 701 C CA . GLU A 1 87 ? -11.065 -3.989 3.802 1.00 95.25 87 GLU A CA 1
ATOM 702 C C . GLU A 1 87 ? -11.086 -5.093 4.863 1.00 95.25 87 GLU A C 1
ATOM 704 O O . GLU A 1 87 ? -11.217 -4.800 6.049 1.00 95.25 87 GLU A O 1
ATOM 709 N N . ASN A 1 88 ? -10.904 -6.352 4.457 1.00 94.88 88 ASN A N 1
ATOM 710 C CA . ASN A 1 88 ? -10.879 -7.490 5.374 1.00 94.88 88 ASN A CA 1
ATOM 711 C C . ASN A 1 88 ? -9.722 -7.382 6.374 1.00 94.88 88 ASN A C 1
ATOM 713 O O . ASN A 1 88 ? -9.932 -7.576 7.568 1.00 94.88 88 ASN A O 1
ATOM 717 N N . THR A 1 89 ? -8.530 -6.979 5.919 1.00 93.81 89 THR A N 1
ATOM 718 C CA . THR A 1 89 ? -7.393 -6.711 6.811 1.00 93.81 89 THR A CA 1
ATOM 719 C C . THR A 1 89 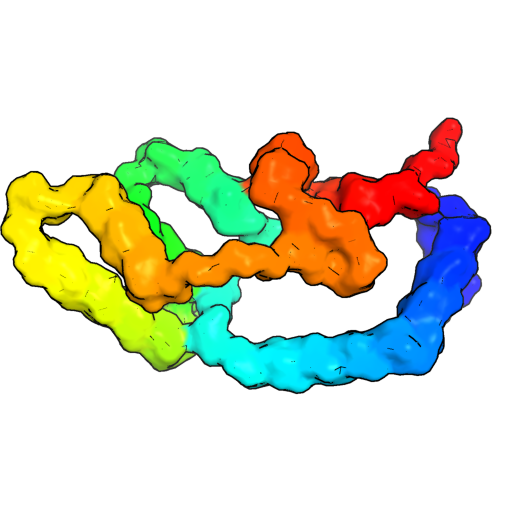? -7.698 -5.586 7.807 1.00 93.81 89 THR A C 1
ATOM 721 O O . THR A 1 89 ? -7.377 -5.704 8.986 1.00 93.81 89 THR A O 1
ATOM 724 N N . TYR A 1 90 ? -8.351 -4.504 7.374 1.00 94.94 90 TYR A N 1
ATOM 725 C CA . TYR A 1 90 ? -8.737 -3.420 8.283 1.00 94.94 90 TYR A CA 1
ATOM 726 C C . TYR A 1 90 ? -9.813 -3.849 9.294 1.00 94.94 90 TYR A C 1
ATOM 728 O O . TYR A 1 90 ? -9.759 -3.460 10.460 1.00 94.94 90 TYR A O 1
ATOM 736 N N . LYS A 1 91 ? -10.787 -4.666 8.875 1.00 95.38 91 LYS A N 1
ATOM 737 C CA . LYS A 1 91 ? -11.792 -5.257 9.774 1.00 95.38 91 LYS A CA 1
ATOM 738 C C . LYS A 1 91 ? -11.145 -6.159 10.821 1.00 95.38 91 LYS A C 1
ATOM 740 O O . LYS A 1 91 ? -11.537 -6.098 11.979 1.00 95.38 91 LYS A O 1
ATOM 745 N N . GLU A 1 92 ? -10.132 -6.934 10.444 1.00 94.81 92 GLU A N 1
ATOM 746 C CA . GLU A 1 92 ? -9.366 -7.743 11.394 1.00 94.81 92 GLU A CA 1
ATOM 747 C C . GLU A 1 92 ? -8.651 -6.868 12.435 1.00 94.81 92 GLU A C 1
ATOM 749 O O . GLU A 1 92 ? -8.756 -7.136 13.631 1.00 94.81 92 GLU A O 1
ATOM 754 N N . MET A 1 93 ? -7.984 -5.788 12.005 1.00 94.38 93 MET A N 1
ATOM 755 C CA . MET A 1 93 ? -7.342 -4.839 12.927 1.00 94.38 93 MET A CA 1
ATOM 756 C C . MET A 1 93 ? -8.346 -4.220 13.903 1.00 94.38 93 MET A C 1
ATOM 758 O O . MET A 1 93 ? -8.094 -4.196 15.106 1.00 94.38 93 MET A O 1
ATOM 762 N N . GLN A 1 94 ? -9.494 -3.756 13.401 1.00 92.69 94 GLN A N 1
ATOM 763 C CA . GLN A 1 94 ? -10.555 -3.215 14.254 1.00 92.69 94 GLN A CA 1
ATOM 764 C C . GLN A 1 94 ? -11.083 -4.265 15.225 1.00 92.69 94 GLN A C 1
ATOM 766 O O . GLN A 1 94 ? -11.172 -3.976 16.404 1.00 92.69 94 GLN A O 1
ATOM 771 N N . CYS A 1 95 ? -11.350 -5.493 14.774 1.00 92.62 95 CYS A N 1
ATOM 772 C CA . CYS A 1 95 ? -11.846 -6.556 15.645 1.00 92.62 95 CYS A CA 1
ATOM 773 C C . CYS A 1 95 ? -10.869 -6.868 16.791 1.00 92.62 95 CYS A C 1
ATOM 775 O O . CYS A 1 95 ? -11.300 -7.102 17.919 1.00 92.62 95 CYS A O 1
ATOM 777 N N . ARG A 1 96 ? -9.555 -6.850 16.524 1.00 91.88 96 ARG A N 1
ATOM 778 C CA . ARG A 1 96 ? -8.530 -7.037 17.564 1.00 91.88 96 ARG A CA 1
ATOM 779 C C . ARG A 1 96 ? -8.474 -5.861 18.535 1.00 91.88 96 ARG A C 1
ATOM 781 O O . ARG A 1 96 ? -8.392 -6.094 19.733 1.00 91.88 96 ARG A O 1
ATOM 788 N N . LEU A 1 97 ? -8.555 -4.626 18.036 1.00 89.38 97 LEU A N 1
ATOM 789 C CA . LEU A 1 97 ? -8.654 -3.432 18.883 1.00 89.38 97 LEU A CA 1
ATOM 790 C C . LEU A 1 97 ? -9.943 -3.419 19.705 1.00 89.38 97 LEU A C 1
ATOM 792 O O . LEU A 1 97 ? -9.926 -3.020 20.864 1.00 89.38 97 LEU A O 1
ATOM 796 N N . ASP A 1 98 ? -11.049 -3.877 19.125 1.00 88.19 98 ASP A N 1
ATOM 797 C CA . ASP A 1 98 ? -12.342 -3.878 19.784 1.00 88.19 98 ASP A CA 1
ATOM 798 C C . ASP A 1 98 ? -12.419 -4.899 20.918 1.00 88.19 98 ASP A C 1
ATOM 800 O O . ASP A 1 98 ? -13.075 -4.648 21.931 1.00 88.19 98 ASP A O 1
ATOM 804 N N . GLY A 1 99 ? -11.695 -6.011 20.773 1.00 86.31 99 GLY A N 1
ATOM 805 C CA . GLY A 1 99 ? -11.487 -6.995 21.831 1.00 86.31 99 GLY A CA 1
ATOM 806 C C . GLY A 1 99 ? -10.639 -6.485 23.001 1.00 86.31 99 GLY A C 1
ATOM 807 O O . GLY A 1 99 ? -10.664 -7.099 24.066 1.00 86.31 99 GLY A O 1
ATOM 808 N N . LEU A 1 100 ? -9.920 -5.367 22.839 1.00 84.62 100 LEU A N 1
ATOM 809 C CA . LEU A 1 100 ? -9.253 -4.685 23.946 1.00 84.62 100 LEU A CA 1
ATOM 810 C C . LEU A 1 100 ? -10.264 -3.795 24.676 1.00 84.62 100 LEU A C 1
ATOM 812 O O . LEU A 1 100 ? -11.047 -3.065 24.054 1.00 84.62 100 LEU A O 1
ATOM 816 N N . GLY A 1 101 ? -10.234 -3.836 26.010 1.00 77.50 101 GLY A N 1
ATOM 817 C CA . GLY A 1 101 ? -11.055 -2.949 26.832 1.00 77.50 101 GLY A CA 1
ATOM 818 C C . GLY A 1 101 ? -10.776 -1.475 26.497 1.00 77.50 101 GLY A C 1
ATOM 819 O O . GLY A 1 101 ? -9.663 -1.151 26.083 1.00 77.50 101 GLY A O 1
ATOM 820 N N . PRO A 1 102 ? -11.747 -0.561 26.669 1.00 74.06 102 PRO A N 1
ATOM 821 C CA . PRO A 1 102 ? -11.622 0.835 26.238 1.00 74.06 102 PRO A CA 1
ATOM 822 C C . PRO A 1 102 ? -10.406 1.566 26.831 1.00 74.06 102 PRO A C 1
ATOM 824 O O . PRO A 1 102 ? -9.834 2.413 26.157 1.00 74.06 102 PRO A O 1
ATOM 827 N N . GLU A 1 103 ? -9.953 1.198 28.034 1.00 74.12 103 GLU A N 1
ATOM 828 C CA . GLU A 1 103 ? -8.740 1.762 28.650 1.00 74.12 103 GLU A CA 1
ATOM 829 C C . GLU A 1 103 ? -7.426 1.254 28.034 1.00 74.12 103 GLU A C 1
ATOM 831 O O . GLU A 1 103 ? -6.386 1.888 28.174 1.00 74.12 103 GLU A O 1
ATOM 836 N N . GLN A 1 104 ? -7.457 0.118 27.335 1.00 74.38 104 GLN A N 1
ATOM 837 C CA . GLN A 1 104 ? -6.287 -0.508 26.709 1.00 74.38 104 GLN A CA 1
ATOM 838 C C . GLN A 1 104 ? -6.135 -0.135 25.229 1.00 74.38 104 GLN A C 1
ATOM 840 O O . GLN A 1 104 ? -5.152 -0.520 24.596 1.00 74.38 104 GLN A O 1
ATOM 845 N N . ARG A 1 105 ? -7.091 0.608 24.658 1.00 78.44 105 ARG A N 1
ATOM 846 C CA . ARG A 1 105 ? -7.066 1.072 23.263 1.00 78.44 105 ARG A CA 1
ATOM 847 C C . ARG A 1 105 ? -6.170 2.306 23.108 1.00 78.44 105 ARG A C 1
ATOM 849 O O . ARG A 1 105 ? -6.641 3.378 22.744 1.00 78.44 105 ARG A O 1
ATOM 856 N N . SER A 1 106 ? -4.882 2.149 23.410 1.00 85.75 106 SER A N 1
ATOM 857 C CA . SER A 1 106 ? -3.861 3.184 23.209 1.00 85.75 106 SER A CA 1
ATOM 858 C C . SER A 1 106 ? -3.224 3.115 21.812 1.00 85.75 106 SER A C 1
ATOM 860 O O . SER A 1 106 ? -3.395 2.138 21.072 1.00 85.75 106 SER A O 1
ATOM 862 N N . ASP A 1 107 ? -2.437 4.132 21.457 1.00 84.50 107 ASP A N 1
ATOM 863 C CA . ASP A 1 107 ? -1.663 4.158 20.210 1.00 84.50 107 ASP A CA 1
ATOM 864 C C . ASP A 1 107 ? -0.659 2.996 20.131 1.00 84.50 107 ASP A C 1
ATOM 866 O O . ASP A 1 107 ? -0.450 2.413 19.063 1.00 84.50 107 ASP A O 1
ATOM 870 N N . GLU A 1 108 ? -0.079 2.594 21.264 1.00 87.00 108 GLU A N 1
ATOM 871 C CA . GLU A 1 108 ? 0.816 1.439 21.367 1.00 87.00 108 GLU A CA 1
ATOM 872 C C . GLU A 1 108 ? 0.085 0.122 21.087 1.00 87.00 108 GLU A C 1
ATOM 874 O O . GLU A 1 108 ? 0.630 -0.768 20.420 1.00 87.00 108 GLU A O 1
ATOM 879 N N . ALA A 1 109 ? -1.157 -0.003 21.560 1.00 87.88 109 ALA A N 1
ATOM 880 C CA . ALA A 1 109 ? -1.995 -1.160 21.276 1.00 87.88 109 ALA A CA 1
ATOM 881 C C . ALA A 1 109 ? -2.348 -1.227 19.784 1.00 87.88 109 ALA A C 1
ATOM 883 O O . ALA A 1 109 ? -2.167 -2.272 19.154 1.00 87.88 109 ALA A O 1
ATOM 884 N N . ALA A 1 110 ? -2.738 -0.098 19.183 1.00 88.56 110 ALA A N 1
ATOM 885 C CA . ALA A 1 110 ? -2.973 -0.000 17.743 1.00 88.56 110 ALA A CA 1
ATOM 886 C C . ALA A 1 110 ? -1.716 -0.335 16.927 1.00 88.56 110 ALA A C 1
ATOM 888 O O . ALA A 1 110 ? -1.798 -1.055 15.931 1.00 88.56 110 ALA A O 1
ATOM 889 N N . ALA A 1 111 ? -0.538 0.115 17.368 1.00 87.25 111 ALA A N 1
ATOM 890 C CA . ALA A 1 111 ? 0.727 -0.220 16.726 1.00 87.25 111 ALA A CA 1
ATOM 891 C C . ALA A 1 111 ? 1.060 -1.716 16.816 1.00 87.25 111 ALA A C 1
ATOM 893 O O . ALA A 1 111 ? 1.599 -2.291 15.867 1.00 87.25 111 ALA A O 1
ATOM 894 N N . THR A 1 112 ? 0.728 -2.358 17.936 1.00 88.19 112 THR A N 1
ATOM 895 C CA . THR A 1 112 ? 0.924 -3.800 18.132 1.00 88.19 112 THR A CA 1
ATOM 896 C C . THR A 1 112 ? -0.007 -4.603 17.234 1.00 88.19 112 THR A C 1
ATOM 898 O O . THR A 1 112 ? 0.477 -5.403 16.434 1.00 88.19 112 THR A O 1
ATOM 901 N N . VAL A 1 113 ? -1.308 -4.301 17.255 1.00 91.00 113 VAL A N 1
ATOM 902 C CA . VAL A 1 113 ? -2.305 -4.919 16.367 1.00 91.00 113 VAL A CA 1
ATOM 903 C C . VAL A 1 113 ? -1.915 -4.752 14.898 1.00 91.00 113 VAL A C 1
ATOM 905 O O . VAL A 1 113 ? -1.942 -5.715 14.133 1.00 91.00 113 VAL A O 1
ATOM 908 N N . PHE A 1 114 ? -1.499 -3.548 14.501 1.00 89.19 114 PHE A N 1
ATOM 909 C CA . PHE A 1 114 ? -1.059 -3.269 13.137 1.00 89.19 114 PHE A CA 1
ATOM 910 C C . PHE A 1 114 ? 0.104 -4.177 12.707 1.00 89.19 114 PHE A C 1
ATOM 912 O O . PHE A 1 114 ? 0.063 -4.757 11.619 1.00 89.19 114 PHE A O 1
ATOM 919 N N . ARG A 1 115 ? 1.130 -4.328 13.558 1.00 87.19 115 ARG A N 1
ATOM 920 C CA . ARG A 1 115 ? 2.294 -5.187 13.276 1.00 87.19 115 ARG A CA 1
ATOM 921 C C . ARG A 1 115 ? 1.927 -6.665 13.219 1.00 87.19 115 ARG A C 1
ATOM 923 O O . ARG A 1 115 ? 2.439 -7.372 12.356 1.00 87.19 115 ARG A O 1
ATOM 930 N N . GLU A 1 116 ? 1.057 -7.132 14.108 1.00 89.00 116 GLU A N 1
ATOM 931 C CA . GLU A 1 116 ? 0.638 -8.534 14.141 1.00 89.00 116 GLU A CA 1
ATOM 932 C C . GLU A 1 116 ? -0.190 -8.921 12.917 1.00 89.00 116 GLU A C 1
ATOM 934 O O . GLU A 1 116 ? 0.066 -9.959 12.312 1.00 89.00 116 GLU A O 1
ATOM 939 N N . VAL A 1 117 ? -1.155 -8.080 12.530 1.00 90.38 117 VAL A N 1
ATOM 940 C CA . VAL A 1 117 ? -2.052 -8.365 11.400 1.00 90.38 117 VAL A CA 1
ATOM 941 C C . VAL A 1 117 ? -1.303 -8.326 10.068 1.00 90.38 117 VAL A C 1
ATOM 943 O O . VAL A 1 117 ? -1.521 -9.173 9.205 1.00 90.38 117 VAL A O 1
ATOM 946 N N . LEU A 1 118 ? -0.402 -7.359 9.871 1.00 85.25 118 LEU A N 1
ATOM 947 C CA . LEU A 1 118 ? 0.381 -7.279 8.629 1.00 85.25 118 LEU A CA 1
ATOM 948 C C . LEU A 1 118 ? 1.561 -8.252 8.596 1.00 85.25 118 LEU A C 1
ATOM 950 O O . LEU A 1 118 ? 2.083 -8.551 7.517 1.00 85.25 118 LEU A O 1
ATOM 954 N N . GLY A 1 119 ? 1.962 -8.750 9.765 1.00 77.94 119 GLY A N 1
ATOM 955 C CA . GLY A 1 119 ? 3.160 -9.544 9.957 1.00 77.94 119 GLY A CA 1
ATOM 956 C C . GLY A 1 119 ? 4.441 -8.715 9.846 1.00 77.94 119 GLY A C 1
ATOM 957 O O . GLY A 1 119 ? 4.519 -7.685 9.172 1.00 77.94 119 GLY A O 1
ATOM 958 N N . HIS A 1 120 ? 5.497 -9.204 10.488 1.00 61.97 120 HIS A N 1
ATOM 959 C CA . HIS A 1 120 ? 6.838 -8.659 10.331 1.00 61.97 120 HIS A CA 1
ATOM 960 C C . HIS A 1 120 ? 7.560 -9.421 9.211 1.00 61.97 120 HIS A C 1
ATOM 962 O O . HIS A 1 120 ? 7.814 -10.619 9.331 1.00 61.97 120 HIS A O 1
ATOM 968 N N . ARG A 1 121 ? 7.878 -8.747 8.098 1.00 51.81 121 ARG A N 1
ATOM 969 C CA . ARG A 1 121 ? 8.768 -9.287 7.057 1.00 51.81 121 ARG A CA 1
ATOM 970 C C . ARG A 1 121 ? 10.086 -8.510 7.068 1.00 51.81 121 ARG A C 1
ATOM 972 O O . ARG A 1 121 ? 10.173 -7.492 6.378 1.00 51.81 121 ARG A O 1
ATOM 979 N N . PRO A 1 122 ? 11.106 -8.965 7.815 1.00 45.00 122 PRO A N 1
ATOM 980 C CA . PRO A 1 122 ? 12.433 -8.380 7.711 1.00 45.00 122 PRO A CA 1
ATOM 981 C C . PRO A 1 122 ? 12.969 -8.669 6.299 1.00 45.00 122 PRO A C 1
ATOM 983 O O . PRO A 1 122 ? 12.982 -9.817 5.861 1.00 45.00 122 PRO A O 1
ATOM 986 N N . GLY A 1 123 ? 13.356 -7.632 5.551 1.00 42.69 123 GLY A N 1
ATOM 987 C CA . GLY A 1 123 ? 14.097 -7.806 4.291 1.00 42.69 123 GLY A CA 1
ATOM 988 C C . GLY A 1 123 ? 13.437 -7.329 2.992 1.00 42.69 123 GLY A C 1
ATOM 989 O O . GLY A 1 123 ? 13.988 -7.579 1.925 1.00 42.69 123 GLY A O 1
ATOM 990 N N . TYR A 1 124 ? 12.320 -6.593 3.020 1.00 44.59 124 TYR A N 1
ATOM 991 C CA . TYR A 1 124 ? 11.722 -6.026 1.791 1.00 44.59 124 TYR A CA 1
ATOM 992 C C . TYR A 1 124 ? 12.435 -4.785 1.231 1.00 44.59 124 TYR A C 1
ATOM 994 O O . TYR A 1 124 ? 11.841 -3.994 0.501 1.00 44.59 124 TYR A O 1
ATOM 1002 N N . ILE A 1 125 ? 13.714 -4.605 1.549 1.00 46.19 125 ILE A N 1
ATOM 1003 C CA . ILE A 1 125 ? 14.469 -3.413 1.176 1.00 46.19 125 ILE A CA 1
ATOM 1004 C C . ILE A 1 125 ? 15.636 -3.779 0.237 1.00 46.19 125 ILE A C 1
ATOM 1006 O O . ILE A 1 125 ? 16.801 -3.453 0.438 1.00 46.19 125 ILE A O 1
ATOM 1010 N N . GLY A 1 126 ? 15.303 -4.514 -0.824 1.00 47.34 126 GLY A N 1
ATOM 1011 C CA . GLY A 1 126 ? 16.192 -4.786 -1.951 1.00 47.34 126 GLY A CA 1
ATOM 1012 C C . GLY A 1 126 ? 15.609 -4.171 -3.216 1.00 47.34 126 GLY A C 1
ATOM 1013 O O . GLY A 1 126 ? 14.702 -4.735 -3.825 1.00 47.34 126 GLY A O 1
ATOM 1014 N N . PHE A 1 127 ? 16.098 -3.002 -3.623 1.00 44.66 127 PHE A N 1
ATOM 1015 C CA . PHE A 1 127 ? 15.658 -2.369 -4.864 1.00 44.66 127 PHE A CA 1
ATOM 1016 C C . PHE A 1 127 ? 16.376 -3.026 -6.049 1.00 44.66 127 PHE A C 1
ATOM 1018 O O . PHE A 1 127 ? 17.567 -2.812 -6.184 1.00 44.66 127 PHE A O 1
ATOM 1025 N N . ASN A 1 128 ? 15.703 -3.827 -6.890 1.00 48.41 128 ASN A N 1
ATOM 1026 C CA . ASN A 1 128 ? 16.166 -4.305 -8.218 1.00 48.41 128 ASN A CA 1
ATOM 1027 C C . ASN A 1 128 ? 17.702 -4.479 -8.413 1.00 48.41 128 ASN A C 1
ATOM 1029 O O . ASN A 1 128 ? 18.272 -3.965 -9.381 1.00 48.41 128 ASN A O 1
ATOM 1033 N N . GLY A 1 129 ? 18.391 -5.190 -7.510 1.00 47.06 129 GLY A N 1
ATOM 1034 C CA . GLY A 1 129 ? 19.847 -5.401 -7.595 1.00 47.06 129 GLY A CA 1
ATOM 1035 C C . GLY A 1 129 ? 20.701 -4.127 -7.446 1.00 47.06 129 GLY A C 1
ATOM 1036 O O . GLY A 1 129 ? 21.761 -4.019 -8.067 1.00 47.06 129 GLY A O 1
ATOM 1037 N N . GLY A 1 130 ? 20.202 -3.133 -6.713 1.00 51.34 130 GLY A N 1
ATOM 1038 C CA . GLY A 1 130 ? 20.941 -2.018 -6.122 1.00 51.34 130 GLY A CA 1
ATOM 1039 C C . GLY A 1 130 ? 21.419 -2.358 -4.706 1.00 51.34 130 GLY A C 1
ATOM 1040 O O . GLY A 1 130 ? 21.253 -3.491 -4.250 1.00 51.34 130 GLY A O 1
ATOM 1041 N N . VAL A 1 131 ? 22.035 -1.385 -4.027 1.00 49.88 131 VAL A N 1
ATOM 1042 C CA . VAL A 1 131 ? 22.560 -1.557 -2.661 1.00 49.88 131 VAL A CA 1
ATOM 1043 C C . VAL A 1 131 ? 21.439 -2.081 -1.752 1.00 49.88 131 VAL A C 1
ATOM 1045 O O . VAL A 1 131 ? 20.331 -1.545 -1.822 1.00 49.88 131 VAL A O 1
ATOM 1048 N N . PRO A 1 132 ? 21.677 -3.117 -0.924 1.00 50.47 132 PRO A N 1
ATOM 1049 C CA . PRO A 1 132 ? 20.751 -3.484 0.139 1.00 50.47 132 PRO A CA 1
ATOM 1050 C C . PRO A 1 132 ? 20.539 -2.256 1.018 1.00 50.47 132 PRO A C 1
ATOM 1052 O O . PRO A 1 132 ? 21.473 -1.760 1.644 1.00 50.47 132 PRO A O 1
ATOM 1055 N N . ILE A 1 133 ? 19.330 -1.715 1.009 1.00 56.62 133 ILE A N 1
ATOM 1056 C CA . ILE A 1 133 ? 19.013 -0.543 1.813 1.00 56.62 133 ILE A CA 1
ATOM 1057 C C . ILE A 1 133 ? 18.643 -1.117 3.174 1.00 56.62 133 ILE A C 1
ATOM 1059 O O . ILE A 1 133 ? 17.574 -1.686 3.325 1.00 56.62 133 ILE A O 1
ATOM 1063 N N . THR A 1 134 ? 19.510 -1.050 4.172 1.00 57.06 134 THR A N 1
ATOM 1064 C CA . THR A 1 134 ? 19.090 -1.465 5.516 1.00 57.06 134 THR A CA 1
ATOM 1065 C C . THR A 1 134 ? 18.031 -0.494 6.059 1.00 57.06 134 THR A C 1
ATOM 1067 O O . THR A 1 134 ? 17.829 0.593 5.507 1.00 57.06 134 THR A O 1
ATOM 1070 N N . GLU A 1 135 ? 17.315 -0.873 7.119 1.00 51.69 135 GLU A N 1
ATOM 1071 C CA . GLU A 1 135 ? 16.306 0.003 7.731 1.00 51.69 135 GLU A CA 1
ATOM 1072 C C . GLU A 1 135 ? 16.922 1.348 8.144 1.00 51.69 135 GLU A C 1
ATOM 1074 O O . GLU A 1 135 ? 16.334 2.403 7.903 1.00 51.69 135 GLU A O 1
ATOM 1079 N N . GLU A 1 136 ? 18.165 1.327 8.630 1.00 57.06 136 GLU A N 1
ATOM 1080 C CA . GLU A 1 136 ? 18.917 2.527 8.991 1.00 57.06 136 GLU A CA 1
ATOM 1081 C C . GLU A 1 136 ? 19.193 3.414 7.767 1.00 57.06 136 GLU A C 1
ATOM 1083 O O . GLU A 1 136 ? 18.988 4.629 7.824 1.00 57.06 136 GLU A O 1
ATOM 1088 N N . VAL A 1 137 ? 19.587 2.820 6.632 1.00 57.78 137 VAL A N 1
ATOM 1089 C CA . VAL A 1 137 ? 19.830 3.559 5.379 1.00 57.78 137 VAL A CA 1
ATOM 1090 C C . VAL A 1 137 ? 18.534 4.172 4.849 1.00 57.78 137 VAL A C 1
ATOM 1092 O O . VAL A 1 137 ? 18.547 5.315 4.385 1.00 57.78 137 VAL A O 1
ATOM 1095 N N . TYR A 1 138 ? 17.416 3.446 4.938 1.00 59.28 138 TYR A N 1
ATOM 1096 C CA . TYR A 1 138 ? 16.109 3.947 4.524 1.00 59.28 138 TYR A CA 1
ATOM 1097 C C . TYR A 1 138 ? 15.669 5.134 5.387 1.00 59.28 138 TYR A C 1
ATOM 1099 O O . TYR A 1 138 ? 15.273 6.170 4.852 1.00 59.28 138 TYR A O 1
ATOM 1107 N N . VAL A 1 139 ? 15.770 5.020 6.713 1.00 60.31 139 VAL A N 1
ATOM 1108 C CA . VAL A 1 139 ? 15.365 6.089 7.637 1.00 60.31 139 VAL A CA 1
ATOM 1109 C C . VAL A 1 139 ? 16.210 7.343 7.428 1.00 60.31 139 VAL A C 1
ATOM 1111 O O . VAL A 1 139 ? 15.643 8.422 7.269 1.00 60.31 139 VAL A O 1
ATOM 1114 N N . GLN A 1 140 ? 17.535 7.206 7.355 1.00 61.28 140 GLN A N 1
ATOM 1115 C CA . GLN A 1 140 ? 18.446 8.351 7.279 1.00 61.28 140 GLN A CA 1
ATOM 1116 C C . GLN A 1 140 ? 18.419 9.065 5.928 1.00 61.28 140 GLN A C 1
ATOM 1118 O O . GLN A 1 140 ? 18.559 10.283 5.882 1.00 61.28 140 GLN A O 1
ATOM 1123 N N . ASN A 1 141 ? 18.250 8.322 4.832 1.00 57.22 141 ASN A N 1
ATOM 1124 C CA . ASN A 1 141 ? 18.537 8.865 3.506 1.00 57.22 141 ASN A CA 1
ATOM 1125 C C . ASN A 1 141 ? 17.339 8.846 2.544 1.00 57.22 141 ASN A C 1
ATOM 1127 O O . ASN A 1 141 ? 17.371 9.536 1.533 1.00 57.22 141 ASN A O 1
ATOM 1131 N N . ILE A 1 142 ? 16.285 8.074 2.830 1.00 59.16 142 ILE A N 1
ATOM 1132 C CA . ILE A 1 142 ? 15.177 7.832 1.885 1.00 59.16 142 ILE A CA 1
ATOM 1133 C C . ILE A 1 142 ? 13.845 8.324 2.446 1.00 59.16 142 ILE A C 1
ATOM 1135 O O . ILE A 1 142 ? 13.025 8.873 1.718 1.00 59.16 142 ILE A O 1
ATOM 1139 N N . SER A 1 143 ? 13.615 8.149 3.745 1.00 48.50 143 SER A N 1
ATOM 1140 C CA . SER A 1 143 ? 12.300 8.302 4.371 1.00 48.50 143 SER A CA 1
ATOM 1141 C C . SER A 1 143 ? 11.675 9.696 4.210 1.00 48.50 143 SER A C 1
ATOM 1143 O O . SER A 1 143 ? 10.448 9.802 4.095 1.00 48.50 143 SER A O 1
ATOM 1145 N N . GLN A 1 144 ? 12.516 10.730 4.109 1.00 55.81 144 GLN A N 1
ATOM 1146 C CA . GLN A 1 144 ? 12.124 12.137 3.971 1.00 55.81 144 GLN A CA 1
ATOM 1147 C C . GLN A 1 144 ? 12.338 12.729 2.570 1.00 55.81 144 GLN A C 1
ATOM 1149 O O . GLN A 1 144 ? 11.958 13.875 2.328 1.00 55.81 144 GLN A O 1
ATOM 1154 N N . GLN A 1 145 ? 12.924 11.970 1.646 1.00 56.84 145 GLN A N 1
ATOM 1155 C CA . GLN A 1 145 ? 13.242 12.432 0.296 1.00 56.84 145 GLN A CA 1
ATOM 1156 C C . GLN A 1 145 ? 12.104 12.118 -0.687 1.00 56.84 145 GLN A C 1
ATOM 1158 O O . GLN A 1 145 ? 11.351 11.155 -0.503 1.00 56.84 145 GLN A O 1
ATOM 1163 N N . TYR A 1 146 ? 11.930 12.936 -1.732 1.00 53.06 146 TYR A N 1
ATOM 1164 C CA . TYR A 1 146 ? 10.986 12.593 -2.799 1.00 53.06 146 TYR A CA 1
ATOM 1165 C C . TYR A 1 146 ? 11.506 11.388 -3.588 1.00 53.06 146 TYR A C 1
ATOM 1167 O O . TYR A 1 146 ? 12.707 11.160 -3.661 1.00 53.06 146 TYR A O 1
ATOM 1175 N N . ASN A 1 147 ? 10.611 10.626 -4.228 1.00 50.91 147 ASN A N 1
ATOM 1176 C CA . ASN A 1 147 ? 11.008 9.478 -5.058 1.00 50.91 147 ASN A CA 1
ATOM 1177 C C . ASN A 1 147 ? 12.077 9.828 -6.111 1.00 50.91 147 ASN A C 1
ATOM 1179 O O . ASN A 1 147 ? 12.890 8.971 -6.451 1.00 50.91 147 ASN A O 1
ATOM 1183 N N . ASP A 1 148 ? 12.082 11.072 -6.591 1.00 49.50 148 ASP A N 1
ATOM 1184 C CA . ASP A 1 148 ? 13.059 11.575 -7.557 1.00 49.50 148 ASP A CA 1
ATOM 1185 C C . ASP A 1 148 ? 14.441 11.806 -6.903 1.00 49.50 148 ASP A C 1
ATOM 1187 O O . ASP A 1 148 ? 15.461 11.435 -7.478 1.00 49.50 148 ASP A O 1
ATOM 1191 N N . ASP A 1 149 ? 14.481 12.298 -5.660 1.00 56.19 149 ASP A N 1
ATOM 1192 C CA . ASP A 1 149 ? 15.708 12.474 -4.861 1.00 56.19 149 ASP A CA 1
ATOM 1193 C C . ASP A 1 149 ? 16.280 11.119 -4.400 1.00 56.19 149 ASP A C 1
ATOM 1195 O O . ASP A 1 149 ? 17.487 10.877 -4.427 1.00 56.19 149 ASP A O 1
ATOM 1199 N N . ILE A 1 150 ? 15.400 10.169 -4.072 1.00 57.62 150 ILE A N 1
ATOM 1200 C CA . ILE A 1 150 ? 15.770 8.796 -3.709 1.00 57.62 150 ILE A CA 1
ATOM 1201 C C . ILE A 1 150 ? 16.500 8.109 -4.872 1.00 57.62 150 ILE A C 1
ATOM 1203 O O . ILE A 1 150 ? 17.429 7.333 -4.647 1.00 57.62 150 ILE A O 1
ATOM 1207 N N . ALA A 1 151 ? 16.124 8.394 -6.123 1.00 54.53 151 ALA A N 1
ATOM 1208 C CA . ALA A 1 151 ? 16.804 7.832 -7.287 1.00 54.53 151 ALA A CA 1
ATOM 1209 C C . ALA A 1 151 ? 18.277 8.279 -7.371 1.00 54.53 151 ALA A C 1
ATOM 1211 O O . ALA A 1 151 ? 19.134 7.477 -7.741 1.00 54.53 151 ALA A O 1
ATOM 1212 N N . VAL A 1 152 ? 18.587 9.513 -6.963 1.00 57.19 152 VAL A N 1
ATOM 1213 C CA . VAL A 1 152 ? 19.963 10.034 -6.891 1.00 57.19 152 VAL A CA 1
ATOM 1214 C C . VAL A 1 152 ? 20.792 9.252 -5.872 1.00 57.19 152 VAL A C 1
ATOM 1216 O O . VAL A 1 152 ? 21.927 8.864 -6.147 1.00 57.19 152 VAL A O 1
ATOM 1219 N N . LEU A 1 153 ? 20.206 8.976 -4.707 1.00 57.38 153 LEU A N 1
ATOM 1220 C CA . LEU A 1 153 ? 20.864 8.253 -3.624 1.00 57.38 153 LEU A CA 1
ATOM 1221 C C . LEU A 1 153 ? 21.047 6.759 -3.931 1.00 57.38 153 LEU A C 1
ATOM 1223 O O . LEU A 1 153 ? 22.101 6.193 -3.648 1.00 57.38 153 LEU A O 1
ATOM 1227 N N . LEU A 1 154 ? 20.025 6.106 -4.490 1.00 56.31 154 LEU A N 1
ATOM 1228 C CA . LEU A 1 154 ? 20.041 4.663 -4.765 1.00 56.31 154 LEU A CA 1
ATOM 1229 C C . LEU A 1 154 ? 20.912 4.285 -5.960 1.00 56.31 154 LEU A C 1
ATOM 1231 O O . LEU A 1 154 ? 21.327 3.130 -6.094 1.00 56.31 154 LEU A O 1
ATOM 1235 N N . PHE A 1 155 ? 21.222 5.264 -6.803 1.00 58.41 155 PHE A N 1
ATOM 1236 C CA . PHE A 1 155 ? 22.120 5.115 -7.930 1.00 58.41 155 PHE A CA 1
ATOM 1237 C C . PHE A 1 155 ? 23.212 6.193 -7.865 1.00 58.41 155 PHE A C 1
ATOM 1239 O O . PHE A 1 155 ? 23.298 7.040 -8.746 1.00 58.41 155 PHE A O 1
ATOM 1246 N N . PRO A 1 156 ? 24.108 6.165 -6.860 1.00 50.66 156 PRO A N 1
ATOM 1247 C CA . PRO A 1 156 ? 25.086 7.237 -6.651 1.00 50.66 156 PRO A CA 1
ATOM 1248 C C . PRO A 1 156 ? 26.120 7.323 -7.788 1.00 50.66 156 PRO A C 1
ATOM 1250 O O . PRO A 1 156 ? 26.728 8.367 -8.012 1.00 50.66 156 PRO A O 1
ATOM 1253 N N . PHE A 1 157 ? 26.274 6.244 -8.563 1.00 46.59 157 PHE A N 1
ATOM 1254 C CA . PHE A 1 157 ? 27.066 6.198 -9.797 1.00 46.59 157 PHE A CA 1
ATOM 1255 C C . PHE A 1 157 ? 26.419 6.957 -10.970 1.00 46.59 157 PHE A C 1
ATOM 1257 O O . PHE A 1 157 ? 27.029 7.044 -12.029 1.00 46.59 157 PHE A O 1
ATOM 1264 N N . VAL A 1 158 ? 25.185 7.449 -10.805 1.00 47.94 158 VAL A N 1
ATOM 1265 C CA . VAL A 1 158 ? 24.391 8.141 -11.832 1.00 47.94 158 VAL A CA 1
ATOM 1266 C C . VAL A 1 158 ? 24.485 9.663 -11.723 1.00 47.94 158 VAL A C 1
ATOM 1268 O O . VAL A 1 158 ? 24.201 10.343 -12.702 1.00 47.94 158 VAL A O 1
ATOM 1271 N N . VAL A 1 159 ? 24.933 10.203 -10.581 1.00 45.41 159 VAL A N 1
ATOM 1272 C CA . VAL A 1 159 ? 24.826 11.650 -10.290 1.00 45.41 159 VAL A CA 1
ATOM 1273 C C . VAL A 1 159 ? 26.159 12.329 -9.950 1.00 45.41 159 VAL A C 1
ATOM 1275 O O . VAL A 1 159 ? 26.226 13.553 -9.888 1.00 45.41 159 VAL A O 1
ATOM 1278 N N . LYS A 1 160 ? 27.268 11.597 -9.791 1.00 37.91 160 LYS A N 1
ATOM 1279 C CA . LYS A 1 160 ? 28.576 12.251 -9.606 1.00 37.91 160 LYS A CA 1
ATOM 1280 C C . LYS A 1 160 ? 29.251 12.560 -10.939 1.00 37.91 160 LYS A C 1
ATOM 1282 O O . LYS A 1 160 ? 29.997 11.743 -11.468 1.00 37.91 160 LYS A O 1
ATOM 1287 N N . GLY A 1 161 ? 28.989 13.773 -11.414 1.00 44.41 161 GLY A N 1
ATOM 1288 C CA . GLY A 1 161 ? 29.692 14.448 -12.500 1.00 44.41 161 GLY A CA 1
ATOM 1289 C C . GLY A 1 161 ? 29.264 15.914 -12.575 1.00 44.41 161 GLY A C 1
ATOM 1290 O O . GLY A 1 161 ? 28.645 16.311 -13.555 1.00 44.41 161 GLY A O 1
ATOM 1291 N N . ALA A 1 162 ? 29.520 16.670 -11.503 1.00 35.84 162 ALA A N 1
ATOM 1292 C CA . ALA A 1 162 ? 29.567 18.131 -11.531 1.00 35.84 162 ALA A CA 1
ATOM 1293 C C . ALA A 1 162 ? 31.036 18.559 -11.519 1.00 35.84 162 ALA A C 1
ATOM 1295 O O . ALA A 1 162 ? 31.811 17.887 -10.795 1.00 35.84 162 ALA A O 1
#

Secondary structure (DSSP, 8-state):
--TT--TTS-HHHHHHHHHHHHSHHHHHHHHHHHHHHHT--S----TTS-HHHHHHHTTTS---HHHHHHHTTEETTTTEESSHHHHHHHHHHHHHHHTS-GGG--HHHHHHHHHHHH---TT--B-TTS-B--HHHHHHHTTTS-HHHHHHHH-GGGT---

Sequence (162 aa):
ALANGTSLVDPIVWVKLCEKWGSDAFKKISAQNRENRKKQAINHTSGRKSFVRLLEQKRNENGNLVDFYKETRWSKKKNAFVTDATENTYKEMQCRLDGLGPEQRSDEAAATVFREVLGHRPGYIGFNGGVPITEEVYVQNISQQYNDDIAVLLFPFVVKGA